Protein AF-A0A8H7D0U6-F1 (afdb_monomer_lite)

Structure (mmCIF, N/CA/C/O backbone):
data_AF-A0A8H7D0U6-F1
#
_entry.id   AF-A0A8H7D0U6-F1
#
loop_
_atom_site.group_PDB
_atom_site.id
_atom_site.type_symbol
_atom_site.label_atom_id
_atom_site.label_alt_id
_atom_site.label_comp_id
_atom_site.label_asym_id
_atom_site.label_entity_id
_atom_site.label_seq_id
_atom_site.pdbx_PDB_ins_code
_atom_site.Cartn_x
_atom_site.Cartn_y
_atom_site.Cartn_z
_atom_site.occupancy
_atom_site.B_iso_or_equiv
_atom_site.auth_seq_id
_atom_site.auth_comp_id
_atom_site.auth_asym_id
_atom_site.auth_atom_id
_atom_site.pdbx_PDB_model_num
ATOM 1 N N . MET A 1 1 ? 8.418 31.863 -44.713 1.00 52.59 1 MET A N 1
ATOM 2 C CA . MET A 1 1 ? 7.517 31.231 -43.720 1.00 52.59 1 MET A CA 1
ATOM 3 C C . MET A 1 1 ? 8.354 30.251 -42.900 1.00 52.59 1 MET A C 1
ATOM 5 O O . MET A 1 1 ? 8.988 29.415 -43.536 1.00 52.59 1 MET A O 1
ATOM 9 N N . PRO A 1 2 ? 8.471 30.362 -41.563 1.00 59.75 2 PRO A N 1
ATOM 10 C CA . PRO A 1 2 ? 9.293 29.424 -40.795 1.00 59.75 2 PRO A CA 1
ATOM 11 C C . PRO A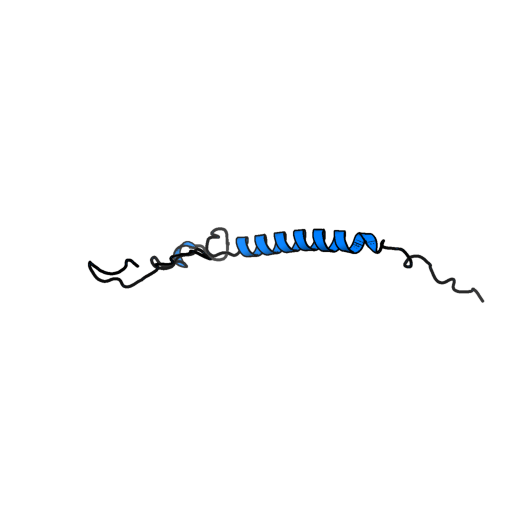 1 2 ? 8.613 28.050 -40.697 1.00 59.75 2 PRO A C 1
ATOM 13 O O . PRO A 1 2 ? 7.443 27.949 -40.333 1.00 59.75 2 PRO A O 1
ATOM 16 N N . ALA A 1 3 ? 9.348 26.993 -41.049 1.00 66.94 3 ALA A N 1
ATOM 17 C CA . ALA A 1 3 ? 8.883 25.612 -40.994 1.00 66.94 3 ALA A CA 1
ATOM 18 C C . ALA A 1 3 ? 8.882 25.086 -39.547 1.00 66.94 3 ALA A C 1
ATOM 20 O O . ALA A 1 3 ? 9.881 25.178 -38.834 1.00 66.94 3 ALA A O 1
ATOM 21 N N . PHE A 1 4 ? 7.756 24.510 -39.120 1.00 64.19 4 PHE A N 1
ATOM 22 C CA . PHE A 1 4 ? 7.589 23.883 -37.809 1.00 64.19 4 PHE A CA 1
ATOM 23 C C . PHE A 1 4 ? 8.272 22.503 -37.803 1.00 64.19 4 PHE A C 1
ATOM 25 O O . PHE A 1 4 ? 7.721 21.513 -38.286 1.00 64.19 4 PHE A O 1
ATOM 32 N N . THR A 1 5 ? 9.487 22.411 -37.264 1.00 69.62 5 THR A N 1
ATOM 33 C CA . THR A 1 5 ? 10.156 21.119 -37.038 1.00 69.62 5 THR A CA 1
ATOM 34 C C . THR A 1 5 ? 9.437 20.363 -35.916 1.00 69.62 5 THR A C 1
ATOM 36 O O . THR A 1 5 ? 9.417 20.814 -34.772 1.00 69.62 5 THR A O 1
ATOM 39 N N . LYS A 1 6 ? 8.845 19.196 -36.216 1.00 67.06 6 LYS A N 1
ATOM 40 C CA . LYS A 1 6 ? 8.218 18.333 -35.197 1.00 67.06 6 LYS A CA 1
ATOM 41 C C . LYS A 1 6 ? 9.275 17.805 -34.218 1.00 67.06 6 LYS A C 1
ATOM 43 O O . LYS A 1 6 ? 10.228 17.140 -34.628 1.00 67.06 6 LYS A O 1
ATOM 48 N N . SER A 1 7 ? 9.096 18.082 -32.925 1.00 66.25 7 SER A N 1
ATOM 49 C CA . SER A 1 7 ? 10.021 17.667 -31.868 1.00 66.25 7 SER A CA 1
ATOM 50 C C . SER A 1 7 ? 10.078 16.139 -31.733 1.00 66.25 7 SER A C 1
ATOM 52 O O . SER A 1 7 ? 9.076 15.428 -31.796 1.00 66.25 7 SER A O 1
ATOM 54 N N . ARG A 1 8 ? 11.298 15.619 -31.569 1.00 64.06 8 ARG A N 1
ATOM 55 C CA . ARG A 1 8 ? 11.608 14.182 -31.458 1.00 64.06 8 ARG A CA 1
ATOM 56 C C . ARG A 1 8 ? 11.613 13.668 -30.011 1.00 64.06 8 ARG A C 1
ATOM 58 O O . ARG A 1 8 ? 11.970 12.517 -29.791 1.00 64.06 8 ARG A O 1
ATOM 65 N N . ALA A 1 9 ? 11.227 14.506 -29.048 1.00 66.81 9 ALA A N 1
ATOM 66 C CA . ALA A 1 9 ? 11.453 14.277 -27.620 1.00 66.81 9 ALA A CA 1
ATOM 67 C C . ALA A 1 9 ? 10.769 13.014 -27.059 1.00 66.81 9 ALA A C 1
ATOM 69 O O . ALA A 1 9 ? 11.263 12.432 -26.104 1.00 66.81 9 ALA A O 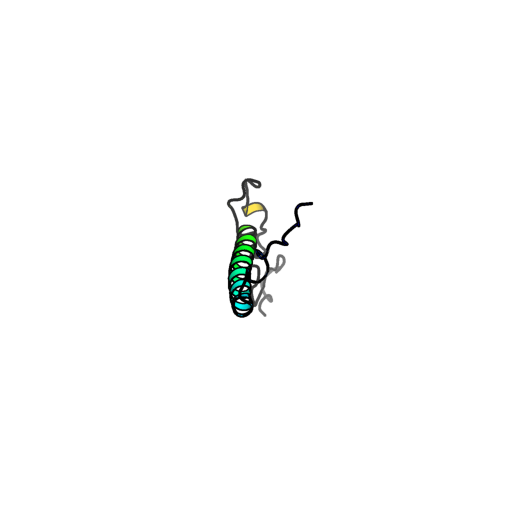1
ATOM 70 N N . PHE A 1 10 ? 9.677 12.550 -27.673 1.00 65.62 10 PHE A N 1
ATOM 71 C CA . PHE A 1 10 ? 8.846 11.473 -27.119 1.00 65.62 10 PHE A CA 1
ATOM 72 C C . PHE A 1 10 ? 8.989 10.108 -27.800 1.00 65.62 10 PHE A C 1
ATOM 74 O O . PHE A 1 10 ? 8.274 9.181 -27.437 1.00 65.62 10 PHE A O 1
ATOM 81 N N . LYS A 1 11 ? 9.875 9.941 -28.792 1.00 64.69 11 LYS A N 1
ATOM 82 C CA . LYS A 1 11 ? 9.885 8.691 -29.577 1.00 64.69 11 LYS A CA 1
ATOM 83 C C . LYS A 1 11 ? 10.536 7.496 -28.863 1.00 64.69 11 LYS A C 1
ATOM 85 O O . LYS A 1 11 ? 10.154 6.377 -29.166 1.00 64.69 11 LYS A O 1
ATOM 90 N N . ASN A 1 12 ? 11.437 7.728 -27.899 1.00 67.81 12 ASN A N 1
ATOM 91 C CA . ASN A 1 12 ? 12.199 6.677 -27.195 1.00 67.81 12 ASN A CA 1
ATOM 92 C C . ASN A 1 12 ? 12.252 6.885 -25.664 1.00 67.81 12 ASN A C 1
ATOM 94 O O . ASN A 1 12 ? 13.264 6.587 -25.038 1.00 67.81 12 ASN A O 1
ATOM 98 N N . TRP A 1 13 ? 11.217 7.463 -25.045 1.00 71.56 13 TRP A N 1
ATOM 99 C CA . TRP A 1 13 ? 11.292 7.889 -23.633 1.00 71.56 13 TRP A CA 1
ATOM 100 C C . TRP A 1 13 ? 11.368 6.713 -22.626 1.00 71.56 13 TRP A C 1
ATOM 102 O O . TRP A 1 13 ? 11.761 6.914 -21.482 1.00 71.56 13 TRP A O 1
ATOM 112 N N . TYR A 1 14 ? 10.986 5.493 -23.030 1.00 73.38 14 TYR A N 1
ATOM 113 C CA . TYR A 1 14 ? 11.044 4.279 -22.210 1.00 73.38 14 TYR A CA 1
ATOM 114 C C . TYR A 1 14 ? 11.546 3.113 -23.067 1.00 73.38 14 TYR A C 1
ATOM 116 O O . TYR A 1 14 ? 11.176 2.989 -24.236 1.00 73.38 14 TYR A O 1
ATOM 124 N N . ALA A 1 15 ? 12.381 2.249 -22.492 1.00 80.75 15 ALA A N 1
ATOM 125 C CA . ALA A 1 15 ? 12.733 0.978 -23.115 1.00 80.75 15 ALA A CA 1
ATOM 126 C C . ALA A 1 15 ? 11.574 -0.011 -22.921 1.00 80.75 15 ALA A C 1
ATOM 128 O O . ALA A 1 15 ? 11.100 -0.183 -21.797 1.00 80.75 15 ALA A O 1
ATOM 129 N N . VAL A 1 16 ? 11.116 -0.661 -23.996 1.00 83.06 16 VAL A N 1
ATOM 130 C CA . VAL A 1 16 ? 10.003 -1.633 -23.941 1.00 83.06 16 VAL A CA 1
ATOM 131 C C . VAL A 1 16 ? 10.308 -2.801 -22.992 1.00 83.06 16 VAL A C 1
ATOM 133 O O . VAL A 1 16 ? 9.441 -3.232 -22.237 1.00 83.06 16 VAL A O 1
ATOM 136 N N . GLU A 1 17 ? 11.576 -3.201 -22.919 1.00 85.25 17 GLU A N 1
ATOM 137 C CA . GLU A 1 17 ? 12.083 -4.250 -22.025 1.00 85.25 17 GLU A CA 1
ATOM 138 C C . GLU A 1 17 ? 12.021 -3.875 -20.532 1.00 85.25 17 GLU A C 1
ATOM 140 O O . GLU A 1 17 ? 12.066 -4.745 -19.668 1.00 85.25 17 GLU A O 1
ATOM 145 N N . ALA A 1 18 ? 11.910 -2.584 -20.196 1.00 87.06 18 ALA A N 1
ATOM 146 C CA . ALA A 1 18 ? 11.853 -2.120 -18.807 1.00 87.06 18 ALA A CA 1
ATOM 147 C C . ALA A 1 18 ? 10.420 -2.080 -18.244 1.00 87.06 18 ALA A C 1
ATOM 149 O O . ALA A 1 18 ? 10.235 -1.999 -17.029 1.00 87.06 18 ALA A O 1
ATOM 150 N N . ILE A 1 19 ? 9.397 -2.168 -19.103 1.00 89.38 19 ILE A N 1
ATOM 151 C CA . ILE A 1 19 ? 7.981 -2.124 -18.704 1.00 89.38 19 ILE A CA 1
ATOM 152 C C . ILE A 1 19 ? 7.640 -3.205 -17.661 1.00 89.38 19 ILE A C 1
ATOM 154 O O . ILE A 1 19 ? 7.023 -2.857 -16.649 1.00 89.38 19 ILE A O 1
ATOM 158 N N . PRO A 1 20 ? 8.062 -4.478 -17.813 1.00 93.25 20 PRO A N 1
ATOM 159 C CA . PRO A 1 20 ? 7.743 -5.518 -16.834 1.00 93.25 20 PRO A CA 1
ATOM 160 C C . PRO A 1 20 ? 8.304 -5.217 -15.440 1.00 93.25 20 PRO A C 1
ATOM 162 O O . PRO A 1 20 ? 7.641 -5.473 -14.436 1.00 93.25 20 PRO A O 1
ATOM 165 N N . ILE A 1 21 ? 9.494 -4.613 -15.366 1.00 94.25 21 ILE A N 1
ATOM 166 C CA . ILE A 1 21 ? 10.136 -4.259 -14.096 1.00 94.25 21 ILE A CA 1
ATOM 167 C C . ILE A 1 21 ? 9.321 -3.175 -13.381 1.00 94.25 21 ILE A C 1
ATOM 169 O O . ILE A 1 21 ? 9.024 -3.313 -12.194 1.00 94.25 21 ILE A O 1
ATOM 173 N N . TYR A 1 22 ? 8.893 -2.130 -14.096 1.00 93.50 22 TYR A N 1
ATOM 174 C CA . TYR A 1 22 ? 8.073 -1.068 -13.506 1.00 93.50 22 TYR A CA 1
ATOM 175 C C . TYR A 1 22 ? 6.712 -1.566 -13.025 1.00 93.50 22 TYR A C 1
ATOM 177 O O . TYR A 1 22 ? 6.248 -1.135 -11.972 1.00 93.50 22 TYR A O 1
ATOM 185 N N . VAL A 1 23 ? 6.086 -2.488 -13.758 1.00 95.81 23 VAL A N 1
ATOM 186 C CA . VAL A 1 23 ? 4.796 -3.064 -13.357 1.00 95.81 23 VAL A CA 1
ATOM 187 C C . VAL A 1 23 ? 4.940 -3.897 -12.087 1.00 95.81 23 VAL A C 1
ATOM 189 O O . VAL A 1 23 ? 4.116 -3.763 -11.187 1.00 95.81 23 VAL A O 1
ATOM 192 N N . LEU A 1 24 ? 5.987 -4.717 -11.973 1.00 96.75 24 LEU A N 1
ATOM 193 C CA . LEU A 1 24 ? 6.203 -5.540 -10.781 1.00 96.75 24 LEU A CA 1
ATOM 194 C C . LEU A 1 24 ? 6.548 -4.696 -9.555 1.00 96.75 24 LEU A C 1
ATOM 196 O O . LEU A 1 24 ? 5.951 -4.883 -8.497 1.00 96.75 24 LEU A O 1
ATOM 200 N N . VAL A 1 25 ? 7.473 -3.744 -9.692 1.00 97.25 25 VAL A N 1
ATOM 201 C CA . VAL A 1 25 ? 7.869 -2.865 -8.582 1.00 97.25 25 VAL A CA 1
ATOM 202 C C . VAL A 1 25 ? 6.710 -1.955 -8.179 1.00 97.25 25 VAL A C 1
ATOM 204 O O . VAL A 1 25 ? 6.377 -1.867 -6.999 1.00 97.25 25 VAL A O 1
ATOM 207 N N . GLY A 1 26 ? 6.045 -1.330 -9.153 1.00 97.62 26 GLY A N 1
ATOM 208 C CA . GLY A 1 26 ? 4.864 -0.506 -8.911 1.00 97.62 26 GLY A CA 1
ATOM 209 C C . GLY A 1 26 ? 3.739 -1.309 -8.264 1.00 97.62 26 GLY A C 1
ATOM 210 O O . GLY A 1 26 ? 3.195 -0.895 -7.244 1.00 97.62 26 GLY A O 1
ATOM 211 N N . GLY A 1 27 ? 3.453 -2.503 -8.785 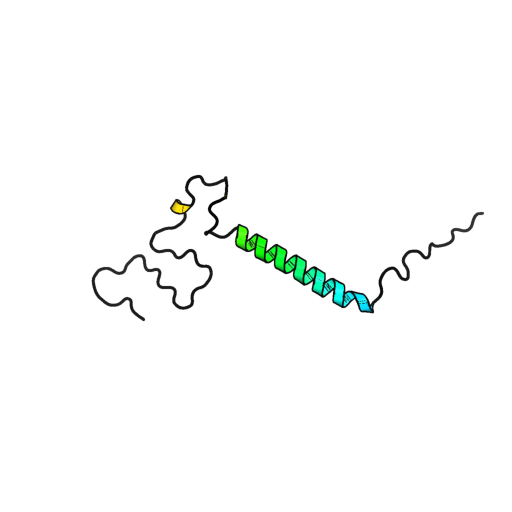1.00 97.88 27 GLY A N 1
ATOM 212 C CA . GLY A 1 27 ? 2.471 -3.424 -8.221 1.00 97.88 27 GLY A CA 1
ATOM 213 C C . GLY A 1 27 ? 2.799 -3.835 -6.786 1.00 97.88 27 GLY A C 1
ATOM 214 O O . GLY A 1 27 ? 1.914 -3.811 -5.933 1.00 97.88 27 GLY A O 1
ATOM 215 N N . ALA A 1 28 ? 4.065 -4.135 -6.485 1.00 97.62 28 ALA A N 1
ATOM 216 C CA . ALA A 1 28 ? 4.510 -4.481 -5.139 1.00 97.62 28 ALA A CA 1
ATOM 217 C C . ALA A 1 28 ? 4.353 -3.306 -4.161 1.00 97.62 28 ALA A C 1
ATOM 219 O O . ALA A 1 28 ? 3.769 -3.474 -3.091 1.00 97.62 28 ALA A O 1
ATOM 220 N N . CYS A 1 29 ? 4.807 -2.104 -4.530 1.00 98.06 29 CYS A N 1
ATOM 221 C CA . CYS A 1 29 ? 4.681 -0.912 -3.689 1.00 98.06 29 CYS A CA 1
ATOM 222 C C . CYS A 1 29 ? 3.215 -0.512 -3.462 1.00 98.06 29 CYS A C 1
ATOM 224 O O . CYS A 1 29 ? 2.830 -0.187 -2.334 1.00 98.06 29 CYS A O 1
ATOM 226 N N . CYS A 1 30 ? 2.381 -0.574 -4.505 1.00 97.88 30 CYS A N 1
ATOM 227 C CA . CYS A 1 30 ? 0.947 -0.313 -4.404 1.00 97.88 30 CYS A CA 1
ATOM 228 C C . CYS A 1 30 ? 0.245 -1.369 -3.542 1.00 97.88 30 CYS A C 1
ATOM 230 O O . CYS A 1 30 ? -0.517 -1.011 -2.647 1.00 97.88 30 CYS A O 1
ATOM 232 N N . GLY A 1 31 ? 0.527 -2.656 -3.760 1.00 97.88 31 GLY A N 1
ATOM 233 C CA . GLY A 1 31 ? -0.052 -3.758 -2.992 1.00 97.88 31 GLY A CA 1
ATOM 234 C C . GLY A 1 31 ? 0.339 -3.717 -1.515 1.00 97.88 31 GLY A C 1
ATOM 235 O O . GLY A 1 31 ? -0.520 -3.874 -0.648 1.00 97.88 31 GLY A O 1
ATOM 236 N N . ALA A 1 32 ? 1.608 -3.427 -1.217 1.00 97.44 32 ALA A N 1
ATOM 237 C CA . ALA A 1 32 ? 2.090 -3.253 0.150 1.00 97.44 32 ALA A CA 1
ATOM 238 C C . ALA A 1 32 ? 1.388 -2.078 0.843 1.00 97.44 32 ALA A C 1
ATOM 240 O O . ALA A 1 32 ? 0.853 -2.238 1.939 1.00 97.44 32 ALA A O 1
ATOM 241 N N . SER A 1 33 ? 1.320 -0.921 0.178 1.00 97.81 33 SER A N 1
ATOM 242 C CA . SER A 1 33 ? 0.628 0.263 0.703 1.00 97.81 33 SER A CA 1
ATOM 243 C C . SER A 1 33 ? -0.860 -0.006 0.945 1.00 97.81 33 SER A C 1
ATOM 245 O O . SER A 1 33 ? -1.386 0.334 2.002 1.00 97.81 33 SER A O 1
ATOM 247 N N . TRP A 1 34 ? -1.533 -0.673 0.004 1.00 96.50 34 TRP A N 1
ATOM 248 C CA . TRP A 1 34 ? -2.939 -1.057 0.126 1.00 96.50 34 TRP A CA 1
ATOM 249 C C . TRP A 1 34 ? -3.184 -2.004 1.304 1.00 96.50 34 TRP A C 1
ATOM 251 O O . TRP A 1 34 ? -4.125 -1.819 2.079 1.00 96.50 34 TRP A O 1
ATOM 261 N N . TYR A 1 35 ? -2.323 -3.010 1.471 1.00 94.62 35 TYR A N 1
ATOM 262 C CA . TYR A 1 35 ? -2.446 -3.963 2.567 1.00 94.62 35 TYR A CA 1
ATOM 263 C C . TYR A 1 35 ? -2.213 -3.294 3.926 1.00 94.62 35 TYR A C 1
ATOM 265 O O . TYR A 1 35 ? -3.010 -3.487 4.844 1.00 94.62 35 TYR A O 1
ATOM 273 N N . LEU A 1 36 ? -1.186 -2.445 4.039 1.00 94.06 36 LEU A N 1
ATOM 274 C CA . LEU A 1 36 ? -0.925 -1.656 5.245 1.00 94.06 36 LEU A CA 1
ATOM 275 C C . LEU A 1 36 ? -2.096 -0.732 5.586 1.00 94.06 36 LEU A C 1
ATOM 277 O O . LEU A 1 36 ? -2.509 -0.679 6.743 1.00 94.06 36 LEU A O 1
ATOM 281 N N . TYR A 1 37 ? -2.674 -0.062 4.587 1.00 93.38 37 TYR A N 1
ATOM 282 C CA . TYR A 1 37 ? -3.862 0.770 4.770 1.00 93.38 37 TYR A CA 1
ATOM 283 C C . TYR A 1 37 ? -5.038 -0.040 5.328 1.00 93.38 37 TYR A C 1
ATOM 285 O O . TYR A 1 37 ? -5.652 0.358 6.318 1.00 93.38 37 TYR A O 1
ATOM 293 N N . ARG A 1 38 ? -5.308 -1.227 4.769 1.00 90.56 38 ARG A N 1
ATOM 294 C CA . ARG A 1 38 ? -6.366 -2.113 5.277 1.00 90.56 38 ARG A CA 1
ATOM 295 C C . ARG A 1 38 ? -6.087 -2.597 6.705 1.00 90.56 38 ARG A C 1
ATOM 297 O O . ARG A 1 38 ? -7.022 -2.722 7.491 1.00 90.56 38 ARG A O 1
ATOM 304 N N . LEU A 1 39 ? -4.828 -2.856 7.062 1.00 88.12 39 LEU A N 1
ATOM 305 C CA . LEU A 1 39 ? -4.450 -3.239 8.429 1.00 88.12 39 LEU A CA 1
ATOM 306 C C . LEU A 1 39 ? -4.633 -2.091 9.425 1.00 88.12 39 LEU A C 1
ATOM 308 O O . LEU A 1 39 ? -5.103 -2.323 10.539 1.00 88.12 39 LEU A O 1
ATOM 312 N N . ALA A 1 40 ? -4.301 -0.867 9.017 1.00 88.75 40 ALA A N 1
ATOM 313 C CA . ALA A 1 40 ? -4.432 0.331 9.842 1.00 88.75 40 ALA A CA 1
ATOM 314 C C . ALA A 1 40 ? -5.893 0.721 10.131 1.00 88.75 40 ALA A C 1
ATOM 316 O O . ALA A 1 40 ? -6.137 1.532 11.019 1.00 88.75 40 ALA A O 1
ATOM 317 N N . MET A 1 41 ? -6.859 0.142 9.413 1.00 85.44 41 MET A N 1
ATOM 318 C CA . MET A 1 41 ? -8.297 0.367 9.607 1.00 85.44 41 MET A CA 1
ATOM 319 C C . MET A 1 41 ? -9.029 -0.820 10.250 1.00 85.44 41 MET A C 1
ATOM 321 O O . MET A 1 41 ? -10.257 -0.834 10.291 1.00 85.44 41 MET A O 1
ATOM 325 N N . GLY A 1 42 ? -8.306 -1.839 10.723 1.00 82.56 42 GLY A N 1
ATOM 326 C CA . GLY A 1 42 ? -8.924 -3.017 11.332 1.00 82.56 42 GLY A CA 1
ATOM 327 C C . GLY A 1 42 ? -9.550 -2.750 12.712 1.00 82.56 42 GLY A C 1
ATOM 328 O O . GLY A 1 42 ? -9.180 -1.792 13.388 1.00 82.56 42 GLY A O 1
ATOM 329 N N . PRO A 1 43 ? -10.460 -3.620 13.184 1.00 79.00 43 PRO A N 1
ATOM 330 C CA . PRO A 1 43 ? -11.133 -3.474 14.482 1.00 79.00 43 PRO A CA 1
ATOM 331 C C . PRO A 1 43 ? -10.182 -3.532 15.689 1.00 79.00 43 PRO A C 1
ATOM 333 O O . PRO A 1 43 ? -10.521 -3.046 16.762 1.00 79.00 43 PRO A O 1
ATOM 336 N N . GLN A 1 44 ? -8.980 -4.095 15.526 1.00 75.81 44 GLN A N 1
ATOM 337 C CA . GLN A 1 44 ? -7.925 -4.109 16.547 1.00 75.81 44 GLN A CA 1
ATOM 338 C C . GLN A 1 44 ? -7.247 -2.745 16.774 1.00 75.81 44 GLN A C 1
ATOM 340 O O . GLN A 1 44 ? -6.406 -2.608 17.661 1.00 75.81 44 GLN A O 1
ATOM 345 N N . VAL A 1 45 ? -7.548 -1.746 15.946 1.00 80.62 45 VAL A N 1
ATOM 346 C CA . VAL A 1 45 ? -6.866 -0.453 15.953 1.00 80.62 45 VAL A CA 1
ATOM 347 C C . VAL A 1 45 ? -7.507 0.486 16.974 1.00 80.62 45 VAL A C 1
ATOM 349 O O . VAL A 1 45 ? -8.615 0.979 16.782 1.00 80.62 45 VAL A O 1
ATOM 352 N N . SER A 1 46 ? -6.785 0.770 18.060 1.00 77.12 46 SER A N 1
ATOM 353 C CA . SER A 1 46 ? -7.266 1.616 19.163 1.00 77.12 46 SER A CA 1
ATOM 354 C C . SER A 1 46 ? -6.915 3.102 19.027 1.00 77.12 46 SER A C 1
ATOM 356 O O . SER A 1 46 ? -7.488 3.922 19.736 1.00 77.12 46 SER A O 1
ATOM 358 N N . TRP A 1 47 ? -6.010 3.481 18.117 1.00 78.12 47 TRP A N 1
ATOM 359 C CA . TRP A 1 47 ? -5.490 4.856 17.997 1.00 78.12 47 TRP A CA 1
ATOM 360 C C . TRP A 1 47 ? -6.358 5.794 17.140 1.00 78.12 47 TRP A C 1
ATOM 362 O O . TRP A 1 47 ? -5.913 6.871 16.736 1.00 78.12 47 TRP A O 1
ATOM 372 N N . THR A 1 48 ? -7.599 5.406 16.837 1.00 80.00 48 THR A N 1
ATOM 373 C CA . THR A 1 48 ? -8.539 6.282 16.130 1.00 80.00 48 THR A CA 1
ATOM 374 C C . THR A 1 48 ? -9.078 7.359 17.069 1.00 80.00 48 THR A C 1
ATOM 376 O O . THR A 1 48 ? -9.620 7.070 18.132 1.00 80.00 48 THR A O 1
ATOM 379 N N . LYS A 1 49 ? -8.960 8.630 16.672 1.00 80.69 49 LYS A N 1
ATOM 380 C CA . LYS A 1 49 ? -9.432 9.770 17.478 1.00 80.69 49 LYS A CA 1
ATOM 381 C C . LYS A 1 49 ? -10.964 9.838 17.585 1.00 80.69 49 LYS A C 1
ATOM 383 O O . LYS A 1 49 ? -11.488 10.516 18.462 1.00 80.69 49 LYS A O 1
ATOM 388 N N . ASN A 1 50 ? -11.683 9.148 16.702 1.00 83.62 50 ASN A N 1
ATOM 389 C CA . ASN A 1 50 ? -13.134 9.284 16.571 1.00 83.62 50 ASN A CA 1
ATOM 390 C C . ASN A 1 50 ? -13.934 8.523 17.642 1.00 83.62 50 ASN A C 1
ATOM 392 O O . ASN A 1 50 ? -15.115 8.809 17.809 1.00 83.62 50 ASN A O 1
ATOM 396 N N . ASN A 1 51 ? -13.327 7.569 18.359 1.00 79.75 51 ASN A N 1
ATOM 397 C CA . ASN A 1 51 ? -13.998 6.818 19.420 1.00 79.75 51 ASN A CA 1
ATOM 398 C C . ASN A 1 51 ? -13.153 6.828 20.710 1.00 79.75 51 ASN A C 1
ATOM 400 O O . ASN A 1 51 ? -12.108 6.178 20.737 1.00 79.75 51 ASN A O 1
ATOM 404 N N . PRO A 1 52 ? -13.594 7.505 21.788 1.00 82.31 52 PRO A N 1
ATOM 405 C CA . PRO A 1 52 ? -12.874 7.519 23.063 1.00 82.31 52 PRO A CA 1
ATOM 406 C C . PRO A 1 52 ? -12.873 6.157 23.781 1.00 82.31 52 PRO A C 1
ATOM 408 O O . PRO A 1 52 ? -12.031 5.928 24.648 1.00 82.31 52 PRO A O 1
ATOM 411 N N . HIS A 1 53 ? -13.779 5.240 23.419 1.00 84.44 53 HIS A N 1
ATOM 412 C CA . HIS A 1 53 ? -13.904 3.914 24.030 1.00 84.44 53 HIS A CA 1
ATOM 413 C C . HIS A 1 53 ? -13.872 2.806 22.962 1.00 84.44 53 HIS A C 1
ATOM 415 O O . HIS A 1 53 ? -14.905 2.214 22.634 1.00 84.44 53 HIS A O 1
ATOM 421 N N . PRO A 1 54 ? -12.688 2.493 22.399 1.00 75.31 54 PRO A N 1
ATOM 422 C CA . PRO A 1 54 ? -12.543 1.510 21.321 1.00 75.31 54 PRO A CA 1
ATOM 423 C C . PRO A 1 54 ? -12.936 0.085 21.731 1.00 75.31 54 PRO A C 1
ATOM 425 O O . PRO A 1 54 ? -13.350 -0.701 20.894 1.00 75.31 54 PRO A O 1
ATOM 428 N N . TYR A 1 55 ? -12.870 -0.240 23.018 1.00 77.06 55 TYR A N 1
ATOM 429 C CA . TYR A 1 55 ? -13.251 -1.544 23.566 1.00 77.06 55 TYR A CA 1
ATOM 430 C C . TYR A 1 55 ? -14.768 -1.771 23.646 1.00 77.06 55 TYR A C 1
ATOM 432 O O . TYR A 1 55 ? -15.189 -2.897 23.880 1.00 77.06 55 TYR A O 1
ATOM 440 N N . LEU A 1 56 ? -15.596 -0.736 23.454 1.00 79.56 56 LEU A N 1
ATOM 441 C CA . LEU A 1 56 ? -17.057 -0.870 23.502 1.00 79.56 56 LEU A CA 1
ATOM 442 C C . LEU A 1 56 ? -17.659 -1.385 22.181 1.00 79.56 56 LEU A C 1
ATOM 444 O O . LEU A 1 56 ? -18.800 -1.834 22.162 1.00 79.56 56 LEU A O 1
ATOM 448 N N . SER A 1 57 ? -16.914 -1.338 21.071 1.00 75.75 57 SER A N 1
ATOM 449 C CA . SER A 1 57 ? -17.387 -1.843 19.770 1.00 75.75 57 SER A CA 1
ATOM 450 C C . SER A 1 57 ? -17.339 -3.371 19.658 1.00 75.75 57 SER A C 1
ATOM 452 O O . SER A 1 57 ? -17.922 -3.939 18.734 1.00 75.75 57 SER A O 1
ATOM 454 N N . ILE A 1 58 ? -16.656 -4.034 20.594 1.00 74.50 58 ILE A N 1
ATOM 455 C CA . ILE A 1 58 ? -16.433 -5.476 20.618 1.00 74.50 58 ILE A CA 1
ATOM 456 C C . ILE A 1 58 ? -17.219 -6.037 21.807 1.00 74.50 58 ILE A C 1
ATOM 458 O O . ILE A 1 58 ? -17.135 -5.552 22.927 1.00 74.50 58 ILE A O 1
ATOM 462 N N . ASP A 1 59 ? -18.004 -7.069 21.555 1.00 74.94 59 ASP A N 1
ATOM 463 C CA . ASP A 1 59 ? -18.863 -7.746 22.523 1.00 74.94 59 ASP A CA 1
ATOM 464 C C . ASP A 1 59 ? -18.159 -9.056 22.896 1.00 74.94 59 ASP A C 1
ATOM 466 O O . ASP A 1 59 ? -17.384 -9.595 22.107 1.00 74.94 59 ASP A O 1
ATOM 470 N N . GLN A 1 60 ? -18.376 -9.557 24.109 1.00 71.94 60 GLN A N 1
ATOM 471 C CA . GLN A 1 60 ? -17.577 -10.649 24.682 1.00 71.94 60 GLN A CA 1
ATOM 472 C C . GLN A 1 60 ? -17.619 -11.945 23.864 1.00 71.94 60 GLN A C 1
ATOM 474 O O . GLN A 1 60 ? -16.729 -12.779 23.979 1.00 71.94 60 GLN A O 1
ATOM 479 N N . ASN A 1 61 ? -18.623 -12.089 23.003 1.00 68.31 61 ASN A N 1
ATOM 480 C CA . ASN A 1 61 ? -18.809 -13.259 22.158 1.00 68.31 61 ASN A CA 1
ATOM 481 C C . ASN A 1 61 ? -18.635 -12.934 20.661 1.00 68.31 61 ASN A C 1
ATOM 483 O O . ASN A 1 61 ? -19.332 -13.498 19.822 1.00 68.31 61 ASN A O 1
ATOM 487 N N . GLN A 1 62 ? -17.787 -11.963 20.311 1.00 73.00 62 GLN A N 1
ATOM 488 C CA . GLN A 1 62 ? -17.362 -11.722 18.928 1.00 73.00 62 GLN A CA 1
ATOM 489 C C . GLN A 1 62 ? -15.836 -11.653 18.844 1.00 73.00 62 GLN A C 1
ATOM 491 O O . GLN A 1 62 ? -15.194 -10.866 19.537 1.00 73.00 62 GLN A O 1
ATOM 496 N N . GLY A 1 63 ? -15.249 -12.484 17.981 1.00 73.69 63 GLY A N 1
ATOM 497 C CA . GLY A 1 63 ? -13.829 -12.413 17.664 1.00 73.69 63 GLY A CA 1
ATOM 498 C C . GLY A 1 63 ? -13.534 -11.268 16.702 1.00 73.69 63 GLY A C 1
ATOM 499 O O . GLY A 1 63 ? -14.202 -11.101 15.687 1.00 73.69 63 GLY A O 1
ATOM 500 N N . THR A 1 64 ? -12.491 -10.496 16.990 1.00 74.56 64 THR A N 1
ATOM 501 C CA . THR A 1 64 ? -11.995 -9.417 16.114 1.00 74.56 64 THR A CA 1
ATOM 502 C C . THR A 1 64 ? -11.024 -9.908 15.041 1.00 74.56 64 THR A C 1
ATOM 504 O O .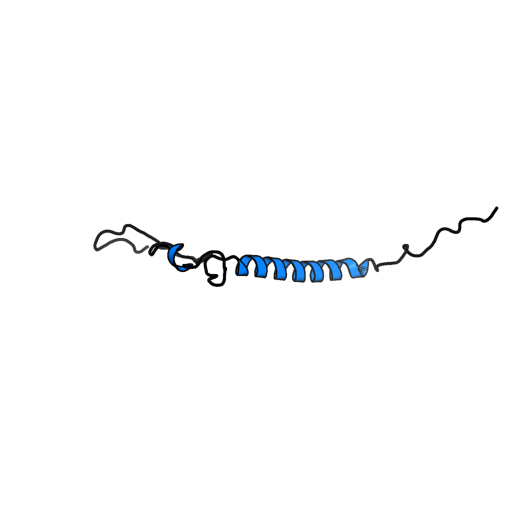 THR A 1 64 ? -10.515 -9.125 14.237 1.00 74.56 64 THR A O 1
ATOM 507 N N . LYS A 1 65 ? -10.742 -11.212 15.021 1.00 76.25 65 LYS A N 1
ATOM 508 C CA . LYS A 1 65 ? -9.797 -11.841 14.106 1.00 76.25 65 LYS A CA 1
ATOM 509 C C . LYS A 1 65 ? -10.451 -12.047 1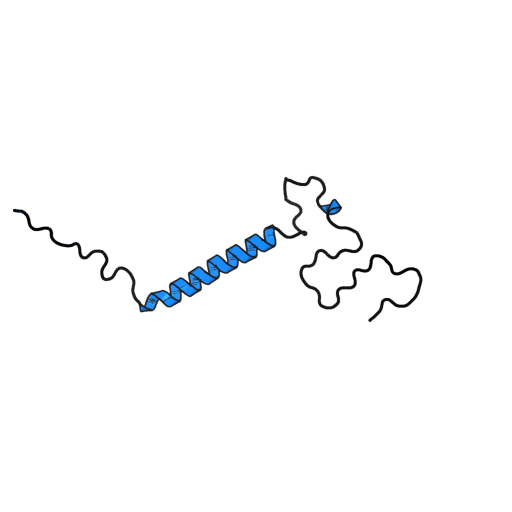2.741 1.00 76.25 65 LYS A C 1
ATOM 511 O O . LYS A 1 65 ? -11.445 -12.753 12.623 1.00 76.25 65 LYS A O 1
ATOM 516 N N . LEU A 1 66 ? -9.847 -11.466 11.701 1.00 75.38 66 LEU A N 1
ATOM 517 C CA . LEU A 1 66 ? -10.344 -11.532 10.317 1.00 75.38 66 LEU A CA 1
ATOM 518 C C . LEU A 1 66 ? -10.503 -12.966 9.788 1.00 75.38 66 LEU A C 1
ATOM 520 O O . LEU A 1 66 ? -11.345 -13.208 8.930 1.00 75.38 66 LEU A O 1
ATOM 524 N N . TYR A 1 67 ? -9.679 -13.904 10.262 1.00 78.69 67 TYR A N 1
ATOM 525 C CA . TYR A 1 67 ? -9.734 -15.299 9.842 1.00 78.69 67 TYR A CA 1
ATOM 526 C C . TYR A 1 67 ? -9.169 -16.224 10.916 1.00 78.69 67 TYR A C 1
ATOM 528 O O . TYR A 1 67 ? -8.070 -16.010 11.429 1.00 78.69 67 TYR A O 1
ATOM 536 N N . GLU A 1 68 ? -9.905 -17.277 11.227 1.00 76.62 68 GLU A N 1
ATOM 537 C CA . GLU A 1 68 ? -9.495 -18.351 12.117 1.00 76.62 68 GLU A CA 1
ATOM 538 C C . GLU A 1 68 ? -10.219 -19.626 11.702 1.00 76.62 68 GLU A C 1
ATOM 540 O O . GLU A 1 68 ? -11.323 -19.587 11.168 1.00 76.62 68 GLU A O 1
ATOM 545 N N . ILE A 1 69 ? -9.521 -20.752 11.822 1.00 76.25 69 ILE A N 1
ATOM 546 C CA . ILE A 1 69 ? -9.901 -22.001 11.151 1.00 76.25 69 ILE A CA 1
ATOM 547 C C . ILE A 1 69 ? -11.034 -22.718 11.910 1.00 76.25 69 ILE A C 1
ATOM 549 O O . ILE A 1 69 ? -11.788 -23.469 11.307 1.00 76.25 69 ILE A O 1
ATOM 553 N N . ASN A 1 70 ? -11.205 -22.435 13.206 1.00 75.88 70 ASN A N 1
ATOM 554 C CA . ASN A 1 70 ? -12.226 -23.032 14.072 1.00 75.88 70 ASN A CA 1
ATOM 555 C C . ASN A 1 70 ? -12.940 -21.938 14.892 1.00 75.88 70 ASN A C 1
ATOM 557 O O . ASN A 1 70 ? -12.762 -21.847 16.105 1.00 75.88 70 ASN A O 1
ATOM 561 N N . GLN A 1 71 ? -13.695 -21.058 14.228 1.00 70.12 71 GLN A N 1
ATOM 562 C CA . GLN A 1 71 ? -14.375 -19.920 14.867 1.00 70.12 71 GLN A CA 1
ATOM 563 C C . GLN A 1 71 ? -15.534 -20.391 15.768 1.00 70.12 71 GLN A C 1
ATOM 565 O O . GLN A 1 71 ? -16.647 -20.594 15.288 1.00 70.12 71 GLN A O 1
ATOM 570 N N . LYS A 1 72 ? -15.308 -20.545 17.079 1.00 66.50 72 LYS A N 1
ATOM 571 C CA . LYS A 1 72 ? -16.378 -20.770 18.071 1.00 66.50 72 LYS A CA 1
ATOM 572 C C . LYS A 1 72 ? -16.655 -19.473 18.834 1.00 66.50 72 LYS A C 1
ATOM 574 O O . LYS A 1 72 ? -15.991 -19.186 19.824 1.00 66.50 72 LYS A O 1
ATOM 579 N N . PHE A 1 73 ? -17.638 -18.697 18.375 1.00 65.19 73 PHE A N 1
ATOM 580 C CA . PHE A 1 73 ? -18.080 -17.448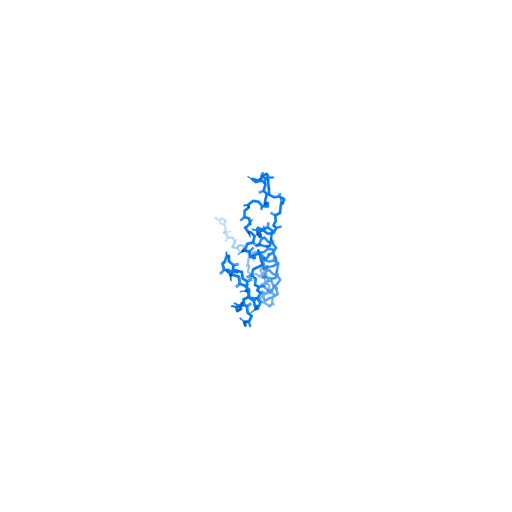 19.016 1.00 65.19 73 PHE A CA 1
ATOM 581 C C . PHE A 1 73 ? -19.570 -17.511 19.353 1.00 65.19 73 PHE A C 1
ATOM 583 O O . PHE A 1 73 ? -20.385 -16.813 18.751 1.00 65.19 73 PHE A O 1
ATOM 590 N N . ASP A 1 74 ? -19.952 -18.393 20.276 1.00 59.47 74 ASP A N 1
ATOM 591 C CA . ASP A 1 74 ? -21.359 -18.533 20.647 1.00 59.47 74 ASP A CA 1
ATOM 592 C C . ASP A 1 74 ? -21.723 -17.654 21.850 1.00 59.47 74 ASP A C 1
ATOM 594 O O . ASP A 1 74 ? -21.076 -17.709 22.896 1.00 59.47 74 ASP A O 1
ATOM 598 N N . LYS A 1 75 ? -22.788 -16.850 21.701 1.00 56.41 75 LYS A N 1
ATOM 599 C CA . LYS A 1 75 ? -23.377 -16.035 22.779 1.00 56.41 75 LYS A CA 1
ATOM 600 C C . LYS A 1 75 ? -24.406 -16.817 23.609 1.00 56.41 75 LYS A C 1
ATOM 602 O O . LYS A 1 75 ? -24.945 -16.269 24.572 1.00 56.41 75 LYS A O 1
ATOM 607 N N . ARG A 1 76 ? -24.740 -18.065 23.247 1.00 51.03 76 ARG A N 1
ATOM 608 C CA . ARG A 1 76 ? -25.681 -18.921 23.986 1.00 51.03 76 ARG A CA 1
ATOM 609 C C . ARG A 1 76 ? -25.263 -20.397 23.965 1.00 51.03 76 ARG A C 1
ATOM 611 O O . ARG A 1 76 ? -25.894 -21.208 23.303 1.00 51.03 76 ARG A O 1
ATOM 618 N N . CYS A 1 77 ? -24.330 -20.777 24.838 1.00 45.34 77 CYS A N 1
ATOM 619 C CA . CYS A 1 77 ? -24.262 -22.151 25.354 1.00 45.34 77 CYS A CA 1
ATOM 620 C C . CYS A 1 77 ? -24.697 -22.106 26.844 1.00 45.34 77 CYS A C 1
ATOM 622 O O . CYS A 1 77 ? -23.928 -21.752 27.737 1.00 45.34 77 CYS A O 1
ATOM 624 N N . ARG A 1 78 ? -26.001 -22.326 27.099 1.00 48.91 78 ARG A N 1
ATOM 625 C CA . ARG A 1 78 ? -26.586 -22.599 28.439 1.00 48.91 78 ARG A CA 1
ATOM 626 C C . ARG A 1 78 ? -26.230 -24.055 28.846 1.00 48.91 78 ARG A C 1
ATOM 628 O O . ARG A 1 78 ? -25.746 -24.800 28.006 1.00 48.91 78 ARG A O 1
ATOM 635 N N . PRO A 1 79 ? -26.335 -24.434 30.133 1.00 50.56 79 PRO A N 1
ATOM 636 C CA . PRO A 1 79 ? -25.243 -25.044 30.889 1.00 50.56 79 PRO A CA 1
ATOM 637 C C . PRO A 1 79 ? -24.879 -26.493 30.514 1.00 50.56 79 PRO A C 1
ATOM 639 O O . PRO A 1 79 ? -25.733 -27.363 30.403 1.00 50.56 79 PRO A O 1
ATOM 642 N N . PHE A 1 80 ? -23.560 -26.713 30.517 1.00 42.06 80 PHE A N 1
ATOM 643 C CA . PHE A 1 80 ? -22.814 -27.926 30.888 1.00 42.06 80 PHE A CA 1
ATOM 644 C C . PHE A 1 80 ? -22.442 -28.998 29.848 1.00 42.06 80 PHE A C 1
ATOM 646 O O . PHE A 1 80 ? -21.475 -29.707 30.105 1.00 42.06 80 PHE A O 1
ATOM 653 N N . ALA A 1 81 ? -23.030 -29.103 28.660 1.00 48.59 81 ALA A N 1
ATOM 654 C CA . ALA A 1 81 ? -22.467 -30.022 27.662 1.00 48.59 81 ALA A CA 1
ATOM 655 C C . ALA A 1 81 ? -22.839 -29.620 26.239 1.00 48.59 81 ALA A C 1
ATOM 657 O O . ALA A 1 81 ? -23.944 -29.155 26.002 1.00 48.59 81 ALA A O 1
ATOM 658 N N . GLU A 1 82 ? -21.915 -29.870 25.311 1.00 53.19 82 GLU A N 1
ATOM 659 C CA . GLU A 1 82 ? -22.140 -29.865 23.859 1.00 53.19 82 GLU A CA 1
ATOM 660 C C . GLU A 1 82 ? -21.906 -28.548 23.101 1.00 53.19 82 GLU A C 1
ATOM 662 O O . GLU A 1 82 ? -22.695 -28.112 22.273 1.00 53.19 82 GLU A O 1
ATOM 667 N N . CYS A 1 83 ? -20.723 -27.966 23.305 1.00 51.69 83 CYS A N 1
ATOM 668 C CA . CYS A 1 83 ? -20.125 -27.012 22.367 1.00 51.69 83 CYS A CA 1
ATOM 669 C C . CYS A 1 83 ? -18.656 -27.409 22.063 1.00 51.69 83 CYS A C 1
ATOM 671 O O . CYS A 1 83 ? -17.743 -26.599 22.214 1.00 51.69 83 CYS A O 1
ATOM 673 N N . GLN A 1 84 ? -18.383 -28.671 21.688 1.00 47.31 84 GLN A N 1
ATOM 674 C CA . GLN A 1 84 ? -17.068 -29.132 21.195 1.00 47.31 84 GLN A CA 1
ATOM 675 C C . GLN A 1 84 ? -17.197 -30.133 20.027 1.00 47.31 84 GLN A C 1
ATOM 677 O O . GLN A 1 84 ? -16.954 -31.316 20.215 1.00 47.31 84 GLN A O 1
ATOM 682 N N . LEU A 1 85 ? -17.505 -29.643 18.821 1.00 43.03 85 LEU A N 1
ATOM 683 C CA . LEU A 1 85 ? -16.807 -30.013 17.578 1.00 43.03 85 LEU A CA 1
ATOM 684 C C . LEU A 1 85 ? -16.627 -28.746 16.748 1.00 43.03 85 LEU A C 1
ATOM 686 O O . LEU A 1 85 ? -17.604 -27.977 16.662 1.00 43.03 85 LEU A O 1
#

Sequence (85 aa):
MPAFTKSRAFKNWYAVEAIPIYVLVGGACCGASWYLYRLAMGPQVSWTKNNPHPYLSIDQNQGTKLYEINQKFDKRCRPFAECQL

InterPro domains:
  IPR010530 NADH-ubiquinone reductase complex 1 MLRQ subunit [PF06522] (16-62)
  IPR010530 NADH-ubiquinone reductase complex 1 MLRQ subunit [PTHR14256] (11-75)

pLDDT: mean 76.13, std 15.13, range [42.06, 98.06]

Secondary structure (DSSP, 8-state):
----PPP-TTTTSS-GGGHHHHHHHHHHHHHHHHHHHHHHTSTT----TT-S-GGGGS-TT----S--TT----S---SSS----

Radius of gyration: 27.53 Å; chains: 1; bounding box: 39×61×75 Å

Organism: NCBI:txid230812

Foldseek 3Di:
DDDDDDDPVPPPPDDPVCVVVCCVVVVVVVVVVVVVVVVCPALPHPPDPPDPCSVVVDDPQDDSDPDDDDRDRDPDDPDDDDPDD